Protein AF-E5L9X1-F1 (afdb_monomer)

pLDDT: mean 87.9, std 11.77, range [37.59, 98.56]

InterPro domains:
  IPR011011 Zinc finger, FYVE/PHD-type [SSF57903] (72-131)
  IPR013083 Zinc finger, RING/FYVE/PHD-type [G3DSA:3.30.40.10] (4-123)
  IPR034732 Extended PHD (ePHD) domain [PS51805] (7-123)
  IPR051188 PHD-type Zinc Finger Domain-Containing Protein [PTHR12420] (28-171)

Nearest PDB structures (foldseek):
  8jwj-assembly1_A  TM=8.113E-01  e=1.248E-15  Mus musculus
  8jws-assembly3_C  TM=9.114E-01  e=6.111E-13  Mus musculus
  8jwj-assembly2_C  TM=7.727E-01  e=1.305E-14  Mus musculus
  8jwu-assembly3_C  TM=8.031E-01  e=5.845E-14  Mus musculus
  8jwu-assembly1_A  TM=8.105E-01  e=3.398E-13  Mus musculus

Mean predicted aligned error: 6.4 Å

Solvent-accessible surface area (backbone atoms only — not comp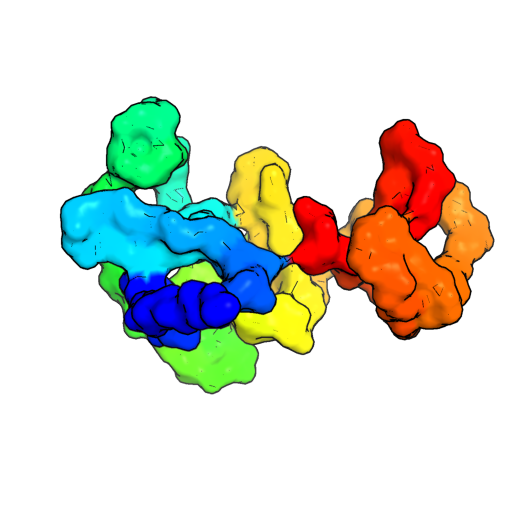arable to full-atom values): 10054 Å² total; per-residue (Å²): 131,84,82,78,50,76,73,44,58,23,61,48,62,61,54,73,46,52,51,76,70,44,36,67,74,30,38,58,81,42,73,56,99,93,46,38,32,35,41,45,59,54,67,43,21,69,84,43,73,72,79,42,53,67,89,30,66,57,77,5,30,39,62,74,51,53,54,50,39,30,62,51,1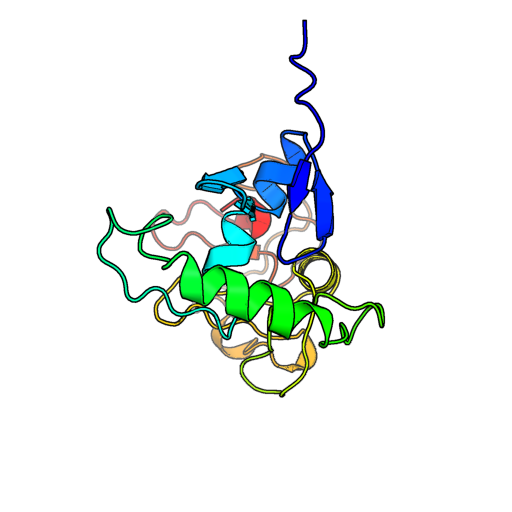4,56,75,27,48,12,78,83,78,68,42,61,17,13,43,28,42,24,74,83,47,94,51,25,27,37,73,67,58,30,66,75,49,64,32,43,77,40,96,56,96,87,29,55,28,23,45,54,90,61,46,64,62,81,75,53,50,68,86,87,66,93,65,83,75,57,45,80,39,48,17,66,72,83,59,49,67,60,37,78,81,45,70,74,54,47,39,72,44,78,92,72,69,65,55,42,28,44,48,77,70,109

Foldseek 3Di:
DPPQAPWDAALQQRDTDGDPVVCLQQNDWDDDDPGIHGPNCQQQQLQFDQCADCPADPRSGHPVSVVVNSVVQQVAAAPQPRHGRFRHAAPVDRHTHDSVSQVVQLKAFDNDDSGHIHHPVGDPLVVLPPPPPPDFDDQQDAAPQPRHGPHDDDSRQWDQDPVVRRGIHGPSRD

Secondary structure (DSSP, 8-state):
----PPPEE-TTT--EE-SHHHHHHH-SEEEETTEEEEHHHHHH-TT----S-TTSTBTTB-HHHHHHHHHHHTTPPPTTT--S---EEPSSS--EE-HHHHHHTT-EE--STT--EE-TTT--HHHHS-TT--SPPPTTPBPTTT-SB--S--TTTEEE-TTTT--EEEGGG-

Radius of gyration: 17.35 Å; Cα contacts (8 Å, |Δi|>4): 309; chains: 1; bounding box: 47×33×41 Å

Sequence (174 aa):
IRHEGKYKICDICKDKTNCTFDLLMFGDWQHTRDINVHYFCLLLSTNLPQRGKDCSGINGFLVRDIRKEIIAASKRLCCYCGRQNASIQCFKCNEYFHLLCGRQNRCLYTFVDDFHSYCDECVPRKELQPMGLQKRPSSFERCSICRDQMGLYNEITFIFGKCCNRGYAHYICV

Structure (mmCIF, N/CA/C/O backbone):
data_AF-E5L9X1-F1
#
_entry.id   AF-E5L9X1-F1
#
loop_
_atom_site.group_PDB
_atom_site.id
_atom_site.type_symbol
_atom_site.label_atom_id
_atom_site.label_alt_id
_atom_site.label_comp_id
_atom_site.label_asym_id
_atom_site.label_entity_id
_atom_site.label_seq_id
_atom_site.pdbx_PDB_ins_code
_atom_site.Cartn_x
_atom_site.Cartn_y
_atom_site.Cartn_z
_atom_site.occupancy
_atom_site.B_iso_or_equiv
_atom_site.auth_seq_id
_atom_site.auth_comp_id
_atom_site.auth_asym_id
_atom_site.auth_atom_id
_atom_site.pdbx_PDB_model_num
ATOM 1 N N . ILE A 1 1 ? -23.786 7.812 -19.713 1.00 37.59 1 ILE A N 1
ATOM 2 C CA . ILE A 1 1 ? -24.041 8.229 -18.313 1.00 37.59 1 ILE A CA 1
ATOM 3 C C . ILE A 1 1 ? -23.007 7.505 -17.464 1.00 37.59 1 ILE A C 1
ATOM 5 O O . ILE A 1 1 ? -23.061 6.286 -17.386 1.00 37.59 1 ILE A O 1
ATOM 9 N N . ARG A 1 2 ? -21.971 8.206 -16.986 1.00 44.44 2 ARG A N 1
ATOM 10 C CA . ARG A 1 2 ? -20.953 7.592 -16.121 1.00 44.44 2 ARG A CA 1
ATOM 11 C C . ARG A 1 2 ? -21.658 7.223 -14.818 1.00 44.44 2 ARG A C 1
ATOM 13 O O . ARG A 1 2 ? -22.257 8.098 -14.202 1.00 44.44 2 ARG A O 1
ATOM 20 N N . HIS A 1 3 ? -21.648 5.950 -14.435 1.00 43.75 3 HIS A N 1
ATOM 21 C CA . HIS A 1 3 ? -22.044 5.563 -13.086 1.00 43.75 3 HIS A CA 1
ATOM 22 C C . HIS A 1 3 ? -21.018 6.173 -12.126 1.00 43.75 3 HIS A C 1
ATOM 24 O O . HIS A 1 3 ? -19.966 5.588 -11.886 1.00 43.75 3 HIS A O 1
ATOM 30 N N . GLU A 1 4 ? -21.281 7.382 -11.629 1.00 54.16 4 GLU A N 1
ATOM 31 C CA . GLU A 1 4 ? -20.557 7.934 -10.489 1.00 54.16 4 GLU A CA 1
ATOM 32 C C . GLU A 1 4 ? -20.875 7.046 -9.286 1.00 54.16 4 GLU A C 1
ATOM 34 O O . GLU A 1 4 ? -21.926 7.151 -8.650 1.00 54.16 4 GLU A O 1
ATOM 39 N N . GLY A 1 5 ? -19.991 6.080 -9.032 1.00 62.56 5 GLY A N 1
ATOM 40 C CA . GLY A 1 5 ? -20.078 5.223 -7.864 1.00 62.56 5 GLY A CA 1
ATOM 41 C C . GLY A 1 5 ? -20.107 6.083 -6.604 1.00 62.56 5 GLY A C 1
ATOM 42 O O . GLY A 1 5 ? -19.348 7.046 -6.470 1.00 62.56 5 GLY A O 1
ATOM 43 N N . LYS A 1 6 ? -20.993 5.753 -5.661 1.00 76.88 6 LYS A N 1
ATOM 44 C CA . LYS A 1 6 ? -20.992 6.393 -4.341 1.00 76.88 6 LYS A CA 1
ATOM 45 C C . LYS A 1 6 ? -19.610 6.230 -3.706 1.00 76.88 6 LYS A C 1
ATOM 47 O O . LYS A 1 6 ? -19.103 5.112 -3.630 1.00 76.88 6 LYS A O 1
ATOM 52 N N . TYR A 1 7 ? -19.034 7.333 -3.231 1.00 84.94 7 TYR A N 1
ATOM 53 C CA . TYR A 1 7 ? -17.798 7.298 -2.455 1.00 84.94 7 TYR A CA 1
ATOM 54 C C . TYR A 1 7 ? -17.941 6.430 -1.211 1.00 84.94 7 TYR A C 1
ATOM 56 O O . TYR A 1 7 ? -18.923 6.544 -0.476 1.00 84.94 7 TYR A O 1
ATOM 64 N N . LYS A 1 8 ? -16.924 5.602 -0.973 1.00 90.12 8 LYS A N 1
ATOM 65 C CA . LYS A 1 8 ? -16.790 4.747 0.207 1.00 90.12 8 LYS A CA 1
ATOM 66 C C . LYS A 1 8 ? -15.506 5.103 0.945 1.00 90.12 8 LYS A C 1
ATOM 68 O O . LYS A 1 8 ? -14.571 5.627 0.342 1.00 90.12 8 LYS A O 1
ATOM 73 N N . ILE A 1 9 ? -15.483 4.835 2.245 1.00 94.50 9 ILE A N 1
ATOM 74 C CA . ILE A 1 9 ? -14.312 5.023 3.104 1.00 94.50 9 ILE A CA 1
ATOM 75 C C . ILE A 1 9 ? -13.789 3.639 3.467 1.00 94.50 9 ILE A C 1
ATOM 77 O O . ILE A 1 9 ? -14.570 2.782 3.871 1.00 94.50 9 ILE A O 1
ATOM 81 N N . CYS A 1 10 ? -12.487 3.418 3.295 1.00 96.62 10 CYS A N 1
ATOM 82 C CA . CYS A 1 10 ? -11.865 2.149 3.648 1.00 96.62 10 CYS A CA 1
ATOM 83 C C . CYS A 1 10 ? -11.665 2.078 5.155 1.00 96.62 10 CYS A C 1
ATOM 85 O O . CYS A 1 10 ? -11.099 2.988 5.757 1.00 96.62 10 CYS A O 1
ATOM 87 N N . ASP A 1 11 ? -12.085 0.986 5.781 1.00 97.69 11 ASP A N 1
ATOM 88 C CA . ASP A 1 11 ? -12.025 0.876 7.230 1.00 97.69 11 ASP A CA 1
ATOM 89 C C . ASP A 1 11 ? -10.599 0.766 7.777 1.00 97.69 11 ASP A C 1
ATOM 91 O O . ASP A 1 11 ? -10.379 1.157 8.922 1.00 97.69 11 ASP A O 1
ATOM 95 N N . ILE A 1 12 ? -9.637 0.311 6.966 1.00 97.88 12 ILE A N 1
ATOM 96 C CA . ILE A 1 12 ? -8.222 0.198 7.347 1.00 97.88 12 ILE A CA 1
ATOM 97 C C . ILE A 1 12 ? -7.506 1.544 7.168 1.00 97.88 12 ILE A C 1
ATOM 99 O O . ILE A 1 12 ? -7.079 2.135 8.161 1.00 97.88 12 ILE A O 1
ATOM 103 N N . CYS A 1 13 ? -7.400 2.048 5.930 1.00 96.50 13 CYS A N 1
ATOM 104 C CA . CYS A 1 13 ? -6.598 3.243 5.626 1.00 96.50 13 CYS A CA 1
ATOM 105 C C . CYS A 1 13 ? -7.347 4.574 5.787 1.00 96.50 13 CYS A C 1
ATOM 107 O O . CYS A 1 13 ? -6.709 5.619 5.831 1.00 96.50 13 CYS A O 1
ATOM 109 N N . LYS A 1 14 ? -8.684 4.548 5.886 1.00 96.38 14 LYS A N 1
ATOM 110 C CA . LYS A 1 14 ? -9.574 5.723 5.993 1.00 96.38 14 LYS A CA 1
ATOM 111 C C . LYS A 1 14 ? -9.607 6.651 4.775 1.00 96.38 14 LYS A C 1
ATOM 113 O O . LYS A 1 14 ? -10.281 7.679 4.823 1.00 96.38 14 LYS A O 1
ATOM 118 N N . ASP A 1 15 ? -9.003 6.254 3.658 1.00 92.88 15 ASP A N 1
ATOM 119 C CA . ASP A 1 15 ? -9.135 6.985 2.398 1.00 92.88 15 ASP A CA 1
ATOM 120 C C . ASP A 1 15 ? -10.547 6.848 1.812 1.00 92.88 15 ASP A C 1
ATOM 122 O O . ASP A 1 15 ? -11.168 5.777 1.842 1.00 92.88 15 ASP A O 1
ATOM 126 N N . LYS A 1 16 ? -11.043 7.955 1.248 1.00 92.19 16 LYS A N 1
ATOM 127 C CA . LYS A 1 16 ? -12.341 8.052 0.573 1.00 92.19 16 LYS A CA 1
ATOM 128 C C . LYS A 1 16 ? -12.147 7.971 -0.941 1.00 92.19 16 LYS A C 1
ATOM 130 O O . LYS A 1 16 ? -11.561 8.876 -1.522 1.00 92.19 16 LYS A O 1
ATOM 135 N N . THR A 1 17 ? -12.664 6.923 -1.579 1.00 90.38 17 THR A N 1
ATOM 136 C CA . THR A 1 17 ? -12.428 6.632 -3.012 1.00 90.38 17 THR A CA 1
ATOM 137 C C . THR A 1 17 ? -13.687 6.107 -3.709 1.00 90.38 17 THR A C 1
ATOM 139 O O . THR A 1 17 ? -14.623 5.649 -3.040 1.00 90.38 17 THR A O 1
ATOM 142 N N . ASN A 1 18 ? -13.760 6.225 -5.041 1.00 80.12 18 ASN A N 1
ATOM 143 C CA . ASN A 1 18 ? -14.927 5.795 -5.829 1.00 80.12 18 ASN A CA 1
ATOM 144 C C . ASN A 1 18 ? -14.708 5.560 -7.333 1.00 80.12 18 ASN A C 1
ATOM 146 O O . ASN A 1 18 ? -15.626 5.054 -7.981 1.00 80.12 18 ASN A O 1
ATOM 150 N N . CYS A 1 19 ? -13.577 5.972 -7.906 1.00 73.38 19 CYS A N 1
ATOM 151 C CA . CYS A 1 19 ? -13.404 6.029 -9.356 1.00 73.38 19 CYS A CA 1
ATOM 152 C C . CYS A 1 19 ? -12.482 4.919 -9.873 1.00 73.38 19 CYS A C 1
ATOM 154 O O . CYS A 1 19 ? -11.770 4.271 -9.112 1.00 73.38 19 CYS A O 1
ATOM 156 N N . THR A 1 20 ? -12.466 4.703 -11.191 1.00 71.81 20 THR A N 1
ATOM 157 C CA . THR A 1 20 ? -11.639 3.663 -11.823 1.00 71.81 20 THR A CA 1
ATOM 158 C C . THR A 1 20 ? -10.155 3.812 -11.496 1.00 71.81 20 THR A C 1
ATOM 160 O O . THR A 1 20 ? -9.482 2.812 -11.283 1.00 71.81 20 THR A O 1
ATOM 163 N N . PHE A 1 21 ? -9.645 5.046 -11.416 1.00 70.19 21 PHE A N 1
ATOM 164 C CA . PHE A 1 21 ? -8.250 5.289 -11.043 1.00 70.19 21 PHE A CA 1
ATOM 165 C C . PHE A 1 21 ? -7.947 4.770 -9.632 1.00 70.19 21 PHE A C 1
ATOM 167 O O . PHE A 1 21 ? -6.900 4.168 -9.412 1.00 70.19 21 PHE A O 1
ATOM 174 N N . ASP A 1 22 ? -8.897 4.893 -8.704 1.00 82.19 22 ASP A N 1
ATOM 175 C CA . ASP A 1 22 ? -8.745 4.356 -7.354 1.00 82.19 22 ASP A CA 1
ATOM 176 C C . ASP A 1 22 ? -8.645 2.822 -7.357 1.00 82.19 22 ASP A C 1
ATOM 178 O O . ASP A 1 22 ? -7.926 2.268 -6.534 1.00 82.19 22 ASP A O 1
ATOM 182 N N . LEU A 1 23 ? -9.283 2.125 -8.307 1.00 82.19 23 LEU A N 1
ATOM 183 C CA . LEU A 1 23 ? -9.164 0.664 -8.432 1.00 82.19 23 LEU A CA 1
ATOM 184 C C . LEU A 1 23 ? -7.739 0.237 -8.810 1.00 82.19 23 LEU A C 1
ATOM 186 O O . LEU A 1 23 ? -7.221 -0.713 -8.232 1.00 82.19 23 LEU A O 1
ATOM 190 N N . LEU A 1 24 ? -7.057 0.965 -9.704 1.00 82.38 24 LEU A N 1
ATOM 191 C CA . LEU A 1 24 ? -5.628 0.722 -9.978 1.00 82.38 24 LEU A CA 1
ATOM 192 C C . LEU A 1 24 ? -4.753 1.004 -8.742 1.00 82.38 24 LEU A C 1
ATOM 194 O O . LEU A 1 24 ? -3.689 0.404 -8.545 1.00 82.38 24 LEU A O 1
ATOM 198 N N . MET A 1 25 ? -5.190 1.936 -7.893 1.00 85.88 25 MET A N 1
ATOM 199 C CA . MET A 1 25 ? -4.438 2.352 -6.712 1.00 85.88 25 MET A CA 1
ATOM 200 C C . MET A 1 25 ? -4.600 1.428 -5.511 1.00 85.88 25 MET A C 1
ATOM 202 O O . MET A 1 25 ? -3.639 1.179 -4.784 1.00 85.88 25 MET A O 1
ATOM 206 N N . PHE A 1 26 ? -5.801 0.908 -5.318 1.00 90.56 26 PHE A N 1
ATOM 207 C CA . PHE A 1 26 ? -6.214 0.240 -4.093 1.00 90.56 26 PHE A CA 1
ATOM 208 C C . PHE A 1 26 ? -6.729 -1.188 -4.323 1.00 90.56 26 PHE A C 1
ATOM 210 O O . PHE A 1 26 ? -6.972 -1.923 -3.363 1.00 90.56 26 PHE A O 1
ATOM 217 N N . GLY A 1 27 ? -6.866 -1.606 -5.579 1.00 90.62 27 GLY A N 1
ATOM 218 C CA . GLY A 1 27 ? -7.557 -2.831 -5.948 1.00 90.62 27 GLY A CA 1
ATOM 219 C C . GLY A 1 27 ? -9.070 -2.696 -5.776 1.00 90.62 27 GLY A C 1
ATOM 220 O O . GLY A 1 27 ? -9.593 -1.654 -5.365 1.00 90.62 27 GLY A O 1
ATOM 221 N N . ASP A 1 28 ? -9.785 -3.776 -6.080 1.00 91.00 28 ASP A N 1
ATOM 222 C CA . ASP A 1 28 ? -11.239 -3.795 -5.969 1.00 91.00 28 ASP A CA 1
ATOM 223 C C . ASP A 1 28 ? -11.718 -3.580 -4.534 1.00 91.00 28 ASP A C 1
ATOM 225 O O . ASP A 1 28 ? -11.110 -4.022 -3.556 1.00 91.00 28 ASP A O 1
ATOM 229 N N . TRP A 1 29 ? -12.873 -2.941 -4.401 1.00 92.69 29 TRP A N 1
ATOM 230 C CA . TRP A 1 29 ? -13.534 -2.830 -3.113 1.00 92.69 29 TRP A CA 1
ATOM 231 C C . TRP A 1 29 ? -14.064 -4.184 -2.642 1.00 92.69 29 TRP A C 1
ATOM 233 O O . TRP A 1 29 ? -14.881 -4.814 -3.314 1.00 92.69 29 TRP A O 1
ATOM 243 N N . GLN A 1 30 ? -13.664 -4.578 -1.438 1.00 93.94 30 GLN A N 1
ATOM 244 C CA . GLN A 1 30 ? -14.133 -5.775 -0.761 1.00 93.94 30 GLN A CA 1
ATOM 245 C C . GLN A 1 30 ? -15.084 -5.415 0.378 1.00 93.94 30 GLN A C 1
ATOM 247 O O . GLN A 1 30 ? -14.912 -4.408 1.072 1.00 93.94 30 GLN A O 1
ATOM 252 N N . HIS A 1 31 ? -16.095 -6.259 0.578 1.00 91.19 31 HIS A N 1
ATOM 253 C CA . HIS A 1 31 ? -17.163 -5.986 1.529 1.00 91.19 31 HIS A CA 1
ATOM 254 C C . HIS A 1 31 ? -17.585 -7.260 2.246 1.00 91.19 31 HIS A C 1
ATOM 256 O O . HIS A 1 31 ? -17.767 -8.305 1.623 1.00 91.19 31 HIS A O 1
ATOM 262 N N . THR A 1 32 ? -17.806 -7.164 3.552 1.00 90.44 32 THR A N 1
ATOM 263 C CA . THR A 1 32 ? -18.501 -8.207 4.306 1.00 90.44 32 THR A CA 1
ATOM 264 C C . THR A 1 32 ? -19.172 -7.593 5.521 1.00 90.44 32 THR A C 1
ATOM 266 O O . THR A 1 32 ? -18.531 -6.870 6.283 1.00 90.44 32 THR A O 1
ATOM 269 N N . ARG A 1 33 ? -20.459 -7.892 5.722 1.00 84.88 33 ARG A N 1
ATOM 270 C CA . ARG A 1 33 ? -21.256 -7.344 6.831 1.00 84.88 33 ARG A CA 1
ATOM 271 C C . ARG A 1 33 ? -21.170 -5.807 6.877 1.00 84.88 33 ARG A C 1
ATOM 273 O O . ARG A 1 33 ? -21.737 -5.144 6.020 1.00 84.88 33 ARG A O 1
ATOM 280 N N . ASP A 1 34 ? -20.468 -5.276 7.872 1.00 88.88 34 ASP A N 1
ATOM 281 C CA . ASP A 1 34 ? -20.259 -3.869 8.205 1.00 88.88 34 ASP A CA 1
ATOM 282 C C . ASP A 1 34 ? -18.874 -3.332 7.797 1.00 88.88 34 ASP A C 1
ATOM 284 O O . ASP A 1 34 ? -18.574 -2.176 8.071 1.00 88.88 34 ASP A O 1
ATOM 288 N N . ILE A 1 35 ? -18.033 -4.148 7.152 1.00 95.00 35 ILE A N 1
ATOM 289 C CA . ILE A 1 35 ? -16.661 -3.787 6.777 1.00 95.00 35 ILE A CA 1
ATOM 290 C C . ILE A 1 35 ? -16.580 -3.475 5.283 1.00 95.00 35 ILE A C 1
ATOM 292 O O . ILE A 1 35 ? -16.972 -4.296 4.448 1.00 95.00 35 ILE A O 1
ATOM 296 N N . ASN A 1 36 ? -16.003 -2.318 4.958 1.00 94.88 36 ASN A N 1
ATOM 297 C CA . ASN A 1 36 ? -15.685 -1.866 3.608 1.00 94.88 36 ASN A CA 1
ATOM 298 C C . ASN A 1 36 ? -14.179 -1.604 3.531 1.00 94.88 36 ASN A C 1
ATOM 300 O O . ASN A 1 36 ? -13.665 -0.697 4.181 1.00 94.88 36 ASN A O 1
ATOM 304 N N . VAL A 1 37 ? -13.447 -2.377 2.736 1.00 96.19 37 VAL A N 1
ATOM 305 C CA . VAL A 1 37 ? -11.988 -2.239 2.633 1.00 96.19 37 VAL A CA 1
ATOM 306 C C . VAL A 1 37 ? -11.524 -2.390 1.197 1.00 96.19 37 VAL A C 1
ATOM 308 O O . VAL A 1 37 ? -12.143 -3.075 0.387 1.00 96.19 37 VAL A O 1
ATOM 311 N N . HIS A 1 38 ? -10.408 -1.756 0.881 1.00 96.00 38 HIS A N 1
ATOM 312 C CA . HIS A 1 38 ? -9.703 -1.988 -0.371 1.00 96.00 38 HIS A CA 1
ATOM 313 C C . HIS A 1 38 ? -9.047 -3.366 -0.388 1.00 96.00 38 HIS A C 1
ATOM 315 O O . HIS A 1 38 ? -8.501 -3.798 0.631 1.00 96.00 38 HIS A O 1
ATOM 321 N N . TYR A 1 39 ? -9.028 -4.032 -1.543 1.00 94.50 39 TYR A N 1
ATOM 322 C CA . TYR A 1 39 ? -8.376 -5.333 -1.670 1.00 94.50 39 TYR A CA 1
ATOM 323 C C . TYR A 1 39 ? -6.878 -5.268 -1.349 1.00 94.50 39 TYR A C 1
ATOM 325 O O . TYR A 1 39 ? -6.382 -6.087 -0.579 1.00 94.50 39 TYR A O 1
ATOM 333 N N . PHE A 1 40 ? -6.158 -4.249 -1.829 1.00 95.12 40 PHE A N 1
ATOM 334 C CA . PHE A 1 40 ? -4.734 -4.101 -1.509 1.00 95.12 40 PHE A CA 1
ATOM 335 C C . PHE A 1 40 ? -4.482 -3.727 -0.046 1.00 95.12 40 PHE A C 1
ATOM 337 O O . PHE A 1 40 ? -3.426 -4.063 0.479 1.00 95.12 40 PHE A O 1
ATOM 344 N N . CYS A 1 41 ? -5.445 -3.117 0.656 1.00 96.12 41 CYS A N 1
ATOM 345 C CA . CYS A 1 41 ? -5.335 -2.964 2.109 1.00 96.12 41 CYS A CA 1
ATOM 346 C C . CYS A 1 41 ? -5.448 -4.307 2.839 1.00 96.12 41 CYS A C 1
ATOM 348 O O . CYS A 1 41 ? -4.857 -4.441 3.903 1.00 96.12 41 CYS A O 1
ATOM 350 N N . LEU A 1 42 ? -6.165 -5.299 2.304 1.00 95.69 42 LEU A N 1
ATOM 351 C CA . LEU A 1 42 ? -6.169 -6.645 2.885 1.00 95.69 42 LEU A CA 1
ATOM 352 C C . LEU A 1 42 ? -4.833 -7.350 2.648 1.00 95.69 42 LEU A C 1
ATOM 354 O O . LEU A 1 42 ? -4.235 -7.834 3.601 1.00 95.69 42 LEU A O 1
ATOM 358 N N . LEU A 1 43 ? -4.357 -7.353 1.400 1.00 94.75 43 LEU A N 1
ATOM 359 C CA . LEU A 1 43 ? -3.134 -8.064 1.019 1.00 94.75 43 LEU A CA 1
ATOM 360 C C . LEU A 1 43 ? -1.866 -7.486 1.660 1.00 94.75 43 LEU A C 1
ATOM 362 O O . LEU A 1 43 ? -0.993 -8.241 2.064 1.00 94.75 43 LEU A O 1
ATOM 366 N N . LEU A 1 44 ? -1.746 -6.157 1.735 1.00 95.94 44 LEU A N 1
ATOM 367 C CA . LEU A 1 44 ? -0.487 -5.497 2.106 1.00 95.94 44 LEU A CA 1
ATOM 368 C C . LEU A 1 44 ? -0.420 -5.069 3.577 1.00 95.94 44 LEU A C 1
ATOM 370 O O . LEU A 1 44 ? 0.614 -4.566 4.016 1.00 95.94 44 LEU A O 1
ATOM 374 N N . SER A 1 45 ? -1.500 -5.226 4.351 1.00 96.75 45 SER A N 1
ATOM 375 C CA . SER A 1 45 ? -1.441 -4.928 5.786 1.00 96.75 45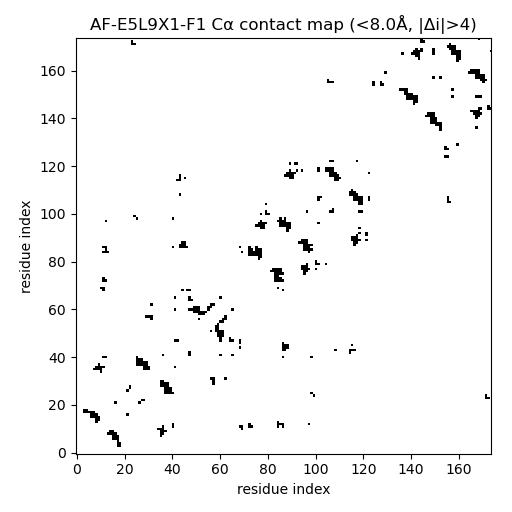 SER A CA 1
ATOM 376 C C . SER A 1 45 ? -0.597 -5.984 6.491 1.00 96.75 45 SER A C 1
ATOM 378 O O . SER A 1 45 ? -1.034 -7.117 6.669 1.00 96.75 45 SER A O 1
ATOM 380 N N . THR A 1 46 ? 0.602 -5.604 6.935 1.00 95.75 46 THR A N 1
ATOM 381 C CA . THR A 1 46 ? 1.640 -6.546 7.393 1.00 95.75 46 THR A CA 1
ATOM 382 C C . THR A 1 46 ? 1.192 -7.444 8.543 1.00 95.75 46 THR A C 1
ATOM 384 O O . THR A 1 46 ? 1.636 -8.580 8.660 1.00 95.75 46 THR A O 1
ATOM 387 N N . ASN A 1 47 ? 0.297 -6.953 9.399 1.00 95.19 47 ASN A N 1
ATOM 388 C CA . ASN A 1 47 ? -0.161 -7.679 10.584 1.00 95.19 47 ASN A CA 1
ATOM 389 C C . ASN A 1 47 ? -1.542 -8.334 10.401 1.00 95.19 47 ASN A C 1
ATOM 391 O O . ASN A 1 47 ? -2.190 -8.695 11.388 1.00 95.19 47 ASN A O 1
ATOM 395 N N . LEU A 1 48 ? -2.002 -8.493 9.155 1.00 96.38 48 LEU A N 1
ATOM 396 C CA . LEU A 1 48 ? -3.284 -9.107 8.825 1.00 96.38 48 LEU A CA 1
ATOM 397 C C . LEU A 1 48 ? -3.089 -10.481 8.153 1.00 96.38 48 LEU A C 1
ATOM 399 O O . LEU A 1 48 ? -2.891 -10.555 6.945 1.00 96.38 48 LEU A O 1
ATOM 403 N N . PRO A 1 49 ? -3.192 -11.595 8.900 1.00 93.81 49 PRO A N 1
ATOM 404 C CA . PRO A 1 49 ? -2.967 -12.922 8.334 1.00 93.81 49 PRO A CA 1
ATOM 405 C C . PRO A 1 49 ? -4.155 -13.426 7.495 1.00 93.81 49 PRO A C 1
ATOM 407 O O . PRO A 1 49 ? -5.301 -13.449 7.960 1.00 93.81 49 PRO A O 1
ATOM 410 N N . GLN A 1 50 ? -3.866 -13.957 6.305 1.00 93.25 50 GLN A N 1
ATOM 411 C CA . GLN A 1 50 ? -4.821 -14.670 5.446 1.00 93.25 50 GLN A CA 1
ATOM 412 C C . GLN A 1 50 ? -4.867 -16.169 5.797 1.00 93.25 50 GLN A C 1
ATOM 414 O O . GLN A 1 50 ? -4.331 -17.020 5.101 1.00 93.25 50 GLN A O 1
ATOM 419 N N . ARG A 1 51 ? -5.477 -16.504 6.937 1.00 93.56 51 ARG A N 1
ATOM 420 C CA . ARG A 1 51 ? -5.462 -17.875 7.502 1.00 93.56 51 ARG A CA 1
ATOM 421 C C . ARG A 1 51 ? -6.800 -18.621 7.445 1.00 93.56 51 ARG A C 1
ATOM 423 O O . ARG A 1 51 ? -6.975 -19.646 8.103 1.00 93.56 51 ARG A O 1
ATOM 430 N N . GLY A 1 52 ? -7.796 -18.053 6.775 1.00 92.81 52 GLY A N 1
ATOM 431 C CA . GLY A 1 52 ? -9.066 -18.711 6.488 1.00 92.81 52 GLY A CA 1
ATOM 432 C C . GLY A 1 52 ? -8.982 -19.588 5.239 1.00 92.81 52 GLY A C 1
ATOM 433 O O . GLY A 1 52 ? -7.999 -19.556 4.511 1.00 92.81 52 GLY A O 1
ATOM 434 N N . LYS A 1 53 ? -10.044 -20.355 4.979 1.00 90.25 53 LYS A N 1
ATOM 435 C CA . LYS A 1 53 ? -10.264 -20.975 3.663 1.00 90.25 53 LYS A CA 1
ATOM 436 C C . LYS A 1 53 ? -10.694 -19.897 2.669 1.00 90.25 53 LYS A C 1
ATOM 438 O O . LYS A 1 53 ? -11.233 -18.885 3.104 1.00 90.25 53 LYS A O 1
ATOM 443 N N . ASP A 1 54 ? -10.585 -20.145 1.371 1.00 83.81 54 ASP A N 1
ATOM 444 C CA . ASP A 1 54 ? -10.945 -19.162 0.333 1.00 83.81 54 ASP A CA 1
ATOM 445 C C . ASP A 1 54 ? -12.364 -18.588 0.497 1.00 83.81 54 ASP A C 1
ATOM 447 O O . ASP A 1 54 ? -12.589 -17.394 0.310 1.00 83.81 54 ASP A O 1
ATOM 451 N N . CYS A 1 55 ? -13.320 -19.412 0.942 1.00 84.81 55 CYS A N 1
ATOM 452 C CA . CYS A 1 55 ? -14.706 -19.011 1.204 1.00 84.81 55 CYS A CA 1
ATOM 453 C C . CYS A 1 55 ? -14.947 -18.358 2.582 1.00 84.81 55 CYS A C 1
ATOM 455 O O . CYS A 1 55 ? -16.073 -17.967 2.896 1.00 84.81 55 CYS A O 1
ATOM 457 N N . SER A 1 56 ? -13.925 -18.255 3.431 1.00 87.62 56 SER A N 1
ATOM 458 C CA . SER A 1 56 ? -14.029 -17.686 4.775 1.00 87.62 56 SER A CA 1
ATOM 459 C C . SER A 1 56 ? -13.794 -16.177 4.764 1.00 87.62 56 SER A C 1
ATOM 461 O O . SER A 1 56 ? -12.736 -15.706 4.357 1.00 87.62 56 SER A O 1
ATOM 463 N N . GLY A 1 57 ? -14.730 -15.415 5.337 1.00 89.62 57 GLY A N 1
ATOM 464 C CA . GLY A 1 57 ? -14.574 -13.970 5.523 1.00 89.62 57 GLY A CA 1
ATOM 465 C C . GLY A 1 57 ? -14.527 -13.217 4.194 1.00 89.62 57 GLY A C 1
ATOM 466 O O . GLY A 1 57 ? -15.513 -13.236 3.464 1.00 89.62 57 GLY A O 1
ATOM 467 N N . ILE A 1 58 ? -13.414 -12.539 3.910 1.00 92.75 58 ILE A N 1
ATOM 468 C CA . ILE A 1 58 ? -13.137 -11.933 2.601 1.00 92.75 58 ILE A CA 1
ATOM 469 C C . ILE A 1 58 ? -11.926 -12.652 2.016 1.00 92.75 58 ILE A C 1
ATOM 471 O O . ILE A 1 58 ? -10.827 -12.424 2.501 1.00 92.75 58 ILE A O 1
ATOM 475 N N . ASN A 1 59 ? -12.099 -13.509 1.008 1.00 90.50 59 ASN A N 1
ATOM 476 C CA . ASN A 1 59 ? -10.998 -14.218 0.335 1.00 90.50 59 ASN A CA 1
ATOM 477 C C . ASN A 1 59 ? -10.006 -14.881 1.320 1.00 90.50 59 ASN A C 1
ATOM 479 O O . ASN A 1 59 ? -8.800 -14.713 1.191 1.00 90.50 59 ASN A O 1
ATOM 483 N N . GLY A 1 60 ? -10.483 -15.544 2.378 1.00 93.62 60 GLY A N 1
ATOM 484 C CA . GLY A 1 60 ? -9.623 -16.148 3.408 1.00 93.62 60 GLY A CA 1
ATOM 485 C C . GLY A 1 60 ? -9.159 -15.212 4.531 1.00 93.62 60 GLY A C 1
ATOM 486 O O . GLY A 1 60 ? -8.649 -15.687 5.549 1.00 93.62 60 GLY A O 1
ATOM 487 N N . PHE A 1 61 ? -9.400 -13.903 4.445 1.00 95.44 61 PHE A N 1
ATOM 488 C CA . PHE A 1 61 ? -9.204 -12.981 5.564 1.00 95.44 61 PHE A CA 1
ATOM 489 C C . PHE A 1 61 ? -10.372 -13.072 6.546 1.00 95.44 61 PHE A C 1
ATOM 491 O O . PHE A 1 61 ? -11.518 -12.727 6.241 1.00 95.44 61 PHE A O 1
ATOM 498 N N . LEU A 1 62 ? -10.092 -13.525 7.770 1.00 96.12 62 LEU A N 1
ATOM 499 C CA . LEU A 1 62 ? -11.117 -13.667 8.799 1.00 96.12 62 LEU A CA 1
ATOM 500 C C . LEU A 1 62 ? -11.586 -12.289 9.288 1.00 96.12 62 LEU A C 1
ATOM 502 O O . LEU A 1 62 ? -10.782 -11.482 9.747 1.00 96.12 62 LEU A O 1
ATOM 506 N N . VAL A 1 63 ? -12.904 -12.064 9.321 1.00 95.69 63 VAL A N 1
ATOM 507 C CA . VAL A 1 63 ? -13.535 -10.803 9.783 1.00 95.69 63 VAL A CA 1
ATOM 508 C C . VAL A 1 63 ? -12.996 -10.333 11.139 1.00 95.69 63 VAL A C 1
ATOM 510 O O . VAL A 1 63 ? -12.771 -9.143 11.350 1.00 95.69 63 VAL A O 1
ATOM 513 N N . ARG A 1 64 ? -12.750 -11.270 12.065 1.00 96.06 64 ARG A N 1
ATOM 514 C CA . ARG A 1 64 ? -12.188 -10.964 13.391 1.00 96.06 64 ARG A CA 1
ATOM 515 C C . ARG A 1 64 ? -10.782 -10.360 13.321 1.00 96.06 64 ARG A C 1
ATOM 517 O O . ARG A 1 64 ? -10.463 -9.504 14.136 1.00 96.06 64 ARG A O 1
ATOM 524 N N . ASP A 1 65 ? -9.958 -10.817 12.382 1.00 97.31 65 ASP A N 1
ATOM 525 C CA . ASP A 1 65 ? -8.572 -10.378 12.238 1.00 97.31 65 ASP A CA 1
ATOM 526 C C . ASP A 1 65 ? -8.534 -9.035 11.493 1.00 97.31 65 ASP A C 1
ATOM 528 O O . ASP A 1 65 ? -7.817 -8.135 11.918 1.00 97.31 65 ASP A O 1
ATOM 532 N N . ILE A 1 66 ? -9.423 -8.830 10.510 1.00 97.69 66 ILE A N 1
ATOM 533 C CA . ILE A 1 66 ? -9.612 -7.525 9.850 1.00 97.69 66 ILE A CA 1
ATOM 534 C C . ILE A 1 66 ? -9.986 -6.447 10.877 1.00 97.69 66 ILE A C 1
ATOM 536 O O . ILE A 1 66 ? -9.380 -5.381 10.909 1.00 97.69 66 ILE A O 1
ATOM 540 N N . ARG A 1 67 ? -10.941 -6.725 11.778 1.00 97.56 67 ARG A N 1
ATOM 541 C CA . ARG A 1 67 ? -11.324 -5.775 12.842 1.00 97.56 67 ARG A CA 1
ATOM 542 C C . ARG A 1 67 ? -10.175 -5.453 13.794 1.00 97.56 67 ARG A C 1
ATOM 544 O O . ARG A 1 67 ? -10.039 -4.306 14.212 1.00 97.56 67 ARG A O 1
ATOM 551 N N . LYS A 1 68 ? -9.347 -6.446 14.133 1.00 98.19 68 LYS A N 1
ATOM 552 C CA . LYS A 1 68 ? -8.145 -6.218 14.946 1.00 98.19 68 LYS A CA 1
ATOM 553 C C . LYS A 1 68 ? -7.155 -5.312 14.223 1.00 98.19 68 LYS A C 1
ATOM 555 O O . LYS A 1 68 ? -6.654 -4.381 14.847 1.00 98.19 68 LYS A O 1
ATOM 560 N N . GLU A 1 69 ? -6.924 -5.538 12.932 1.00 98.25 69 GLU A N 1
ATOM 561 C CA . GLU A 1 69 ? -6.021 -4.698 12.146 1.00 98.25 69 GLU A CA 1
ATOM 562 C C . GLU A 1 69 ? -6.560 -3.272 11.973 1.00 98.25 69 GLU A C 1
ATOM 564 O O . GLU A 1 69 ? -5.792 -2.331 12.119 1.00 98.25 69 GLU A O 1
ATOM 569 N N . ILE A 1 70 ? -7.871 -3.072 11.788 1.00 98.31 70 ILE A N 1
ATOM 570 C CA . ILE A 1 70 ? -8.488 -1.729 11.756 1.00 98.31 70 ILE A CA 1
ATOM 571 C C . ILE A 1 70 ? -8.146 -0.931 13.028 1.00 98.31 70 ILE A C 1
ATOM 573 O O . ILE A 1 70 ? -7.749 0.233 12.953 1.00 98.31 70 ILE A O 1
ATOM 577 N N . ILE A 1 71 ? -8.270 -1.561 14.202 1.00 98.44 71 ILE A N 1
ATOM 578 C CA . ILE A 1 71 ? -7.972 -0.934 15.502 1.00 98.44 71 ILE A CA 1
ATOM 579 C C . ILE A 1 71 ? -6.460 -0.741 15.701 1.00 98.44 71 ILE A C 1
ATOM 581 O O . ILE A 1 71 ? -6.033 0.229 16.325 1.00 98.44 71 ILE A O 1
ATOM 585 N N . ALA A 1 72 ? -5.635 -1.670 15.217 1.00 98.31 72 ALA A N 1
ATOM 586 C CA . ALA A 1 72 ? -4.184 -1.571 15.334 1.00 98.31 72 ALA A CA 1
ATOM 587 C C . ALA A 1 72 ? -3.621 -0.469 14.422 1.00 98.31 72 ALA A C 1
ATOM 589 O O . ALA A 1 72 ? -2.873 0.391 14.888 1.00 98.31 72 ALA A O 1
ATOM 590 N N . ALA A 1 73 ? -4.033 -0.443 13.153 1.00 98.25 73 ALA A N 1
ATOM 591 C CA . ALA A 1 73 ? -3.629 0.552 12.167 1.00 98.25 73 ALA A CA 1
ATOM 592 C C . ALA A 1 73 ? -4.003 1.976 12.599 1.00 98.25 73 ALA A C 1
ATOM 594 O O . ALA A 1 73 ? -3.212 2.896 12.400 1.00 98.25 73 ALA A O 1
ATOM 595 N N . SER A 1 74 ? -5.146 2.178 13.269 1.00 98.25 74 SER A N 1
ATOM 596 C CA . SER A 1 74 ? -5.547 3.510 13.755 1.00 98.25 74 SER A CA 1
ATOM 597 C C . SER A 1 74 ? -4.574 4.120 14.773 1.00 98.25 74 SER A C 1
ATOM 599 O O . SER A 1 74 ? -4.646 5.314 15.044 1.00 98.25 74 SER A O 1
ATOM 601 N N . LYS A 1 75 ? -3.672 3.322 15.356 1.00 98.19 75 LYS A N 1
ATOM 602 C CA . LYS A 1 75 ? -2.656 3.778 16.318 1.00 98.19 75 LYS A CA 1
ATOM 603 C C . LYS A 1 75 ? -1.281 3.997 15.683 1.00 98.19 75 LYS A C 1
ATOM 605 O O . LYS A 1 75 ? -0.407 4.562 16.331 1.00 98.19 75 LYS A O 1
ATOM 610 N N . ARG A 1 76 ? -1.073 3.539 14.446 1.00 98.38 76 ARG A N 1
ATOM 611 C CA . ARG A 1 76 ? 0.213 3.594 13.741 1.00 98.38 76 ARG A CA 1
ATOM 612 C C . ARG A 1 76 ? 0.287 4.847 12.880 1.00 98.38 76 ARG A C 1
ATOM 614 O O . ARG A 1 76 ? -0.652 5.142 12.140 1.00 98.38 76 ARG A O 1
ATOM 621 N N . LEU A 1 77 ? 1.403 5.563 12.973 1.00 98.50 77 LEU A N 1
ATOM 622 C CA . LEU A 1 77 ? 1.675 6.747 12.164 1.00 98.50 77 LEU A CA 1
ATOM 623 C C . LEU A 1 77 ? 2.424 6.361 10.890 1.00 98.50 77 LEU A C 1
ATOM 625 O O . LEU A 1 77 ? 3.278 5.480 10.903 1.00 98.50 77 LEU A O 1
ATOM 629 N N . CYS A 1 78 ? 2.102 7.043 9.799 1.00 98.56 78 CYS A N 1
ATOM 630 C CA . CYS A 1 78 ? 2.839 6.938 8.551 1.00 98.56 78 CYS A CA 1
ATOM 631 C C . CYS A 1 78 ? 4.139 7.742 8.632 1.00 98.56 78 CYS A C 1
ATOM 633 O O . CYS A 1 78 ? 4.092 8.948 8.876 1.00 98.56 78 CYS A O 1
ATOM 635 N N . CYS A 1 79 ? 5.276 7.114 8.345 1.00 98.12 79 CYS A N 1
ATOM 636 C CA . CYS A 1 79 ? 6.591 7.755 8.355 1.00 98.12 79 CYS A CA 1
ATOM 637 C C . CYS A 1 79 ? 6.737 8.871 7.303 1.00 98.12 79 CYS A C 1
ATOM 639 O O . CYS A 1 79 ? 7.598 9.733 7.442 1.00 98.12 79 CYS A O 1
ATOM 641 N N . TYR A 1 80 ? 5.885 8.895 6.270 1.00 98.12 80 TYR A N 1
ATOM 642 C CA . TYR A 1 80 ? 5.920 9.916 5.216 1.00 98.12 80 TYR A CA 1
ATOM 643 C C . TYR A 1 80 ? 5.033 11.133 5.500 1.00 98.12 80 TYR A C 1
ATOM 645 O O . TYR A 1 80 ? 5.440 12.259 5.238 1.00 98.12 80 TYR A O 1
ATOM 653 N N . CYS A 1 81 ? 3.805 10.931 5.993 1.00 97.81 81 CYS A N 1
ATOM 654 C CA . CYS A 1 81 ? 2.841 12.028 6.177 1.00 97.81 81 CYS A CA 1
ATOM 655 C C . CYS A 1 81 ? 2.513 12.345 7.643 1.00 97.81 81 CYS A C 1
ATOM 657 O O . CYS A 1 81 ? 1.789 13.304 7.907 1.00 97.81 81 CYS A O 1
ATOM 659 N N . GLY A 1 82 ? 2.983 11.527 8.590 1.00 97.94 82 GLY A N 1
ATOM 660 C CA . GLY A 1 82 ? 2.744 11.685 10.026 1.00 97.94 82 GLY A CA 1
ATOM 661 C C . GLY A 1 82 ? 1.308 11.412 10.487 1.00 97.94 82 GLY A C 1
ATOM 662 O O . GLY A 1 82 ? 1.003 11.623 11.656 1.00 97.94 82 GLY A O 1
ATOM 663 N N . ARG A 1 83 ? 0.403 10.961 9.605 1.00 98.31 83 ARG A N 1
ATOM 664 C CA . ARG A 1 83 ? -1.008 10.681 9.941 1.00 98.31 83 ARG A CA 1
ATOM 665 C C . ARG A 1 83 ? -1.216 9.221 10.356 1.00 98.31 83 ARG A C 1
ATOM 667 O O . ARG A 1 83 ? -0.442 8.351 9.961 1.00 98.31 83 ARG A O 1
ATOM 674 N N . GLN A 1 84 ? -2.274 8.968 11.129 1.00 98.50 84 GLN A N 1
ATOM 675 C CA . GLN A 1 84 ? -2.692 7.631 11.580 1.00 98.50 84 GLN A CA 1
ATOM 676 C C . GLN A 1 84 ? -3.160 6.726 10.426 1.00 98.50 84 GLN A C 1
ATOM 678 O O . GLN A 1 84 ? -3.280 7.187 9.292 1.00 98.50 84 GLN A O 1
ATOM 683 N N . ASN A 1 85 ? -3.473 5.457 10.722 1.00 98.38 85 ASN A N 1
ATOM 684 C CA . ASN A 1 85 ? -4.022 4.463 9.785 1.00 98.38 85 ASN A CA 1
ATOM 685 C C . ASN A 1 85 ? -3.006 3.875 8.795 1.00 98.38 85 ASN A C 1
ATOM 687 O O . ASN A 1 85 ? -3.381 3.365 7.739 1.00 98.38 85 ASN A O 1
ATOM 691 N N . ALA A 1 86 ? -1.720 3.902 9.149 1.00 98.25 86 ALA A N 1
ATOM 692 C CA . ALA A 1 86 ? -0.680 3.210 8.397 1.00 98.25 86 ALA A CA 1
ATOM 693 C C . ALA A 1 86 ? -0.674 1.711 8.745 1.00 98.25 86 ALA A C 1
ATOM 695 O O . ALA A 1 86 ? -0.422 1.335 9.890 1.00 98.25 86 ALA A O 1
ATOM 696 N N . SER A 1 87 ? -0.963 0.849 7.769 1.00 98.12 87 SER A N 1
ATOM 697 C CA . SER A 1 87 ? -1.065 -0.605 7.980 1.00 98.12 87 SER A CA 1
ATOM 698 C C . SER A 1 87 ? 0.079 -1.413 7.361 1.00 98.12 87 SER A C 1
ATOM 700 O O . SER A 1 87 ? 0.244 -2.588 7.685 1.00 98.12 87 SER A O 1
ATOM 702 N N . ILE A 1 88 ? 0.892 -0.789 6.507 1.00 98.12 88 ILE A N 1
ATOM 703 C CA . ILE A 1 88 ? 2.004 -1.443 5.817 1.00 98.12 88 ILE A CA 1
ATOM 704 C C . ILE A 1 88 ? 3.281 -1.134 6.582 1.00 98.12 88 ILE A C 1
ATOM 706 O O . ILE A 1 88 ? 3.635 0.033 6.731 1.00 98.12 88 ILE A O 1
ATOM 710 N N . GLN A 1 89 ? 3.957 -2.165 7.067 1.00 98.00 89 GLN A N 1
ATOM 711 C CA . GLN A 1 89 ? 5.268 -2.064 7.688 1.00 98.00 89 GLN A CA 1
ATOM 712 C C . GLN A 1 89 ? 6.347 -2.381 6.657 1.00 98.00 89 GLN A C 1
ATOM 714 O O . GLN A 1 89 ? 6.189 -3.288 5.835 1.00 98.00 89 GLN A O 1
ATOM 719 N N . CYS A 1 90 ? 7.470 -1.670 6.711 1.00 98.00 90 CYS A N 1
ATOM 720 C CA . CYS A 1 90 ? 8.640 -2.106 5.969 1.00 98.00 90 CYS A CA 1
ATOM 721 C C . CYS A 1 90 ? 9.175 -3.428 6.549 1.00 98.00 90 CYS A C 1
ATOM 723 O O . CYS A 1 90 ? 9.255 -3.624 7.756 1.00 98.00 90 CYS A O 1
ATOM 725 N N . PHE A 1 91 ? 9.585 -4.343 5.674 1.00 96.19 91 PHE A N 1
ATOM 726 C CA . PHE A 1 91 ? 10.141 -5.634 6.070 1.00 96.19 91 PHE A CA 1
ATOM 727 C C . PHE A 1 91 ? 11.514 -5.529 6.758 1.00 96.19 91 PHE A C 1
ATOM 729 O O . PHE A 1 91 ? 11.893 -6.408 7.523 1.00 96.19 91 PHE A O 1
ATOM 736 N N . LYS A 1 92 ? 12.281 -4.463 6.485 1.00 96.62 92 LYS A N 1
ATOM 737 C CA . LYS A 1 92 ? 13.632 -4.275 7.046 1.00 96.62 92 LYS A CA 1
ATOM 738 C C . LYS A 1 92 ? 13.695 -3.247 8.166 1.00 96.62 92 LYS A C 1
ATOM 740 O O . LYS A 1 92 ? 14.470 -3.431 9.100 1.00 96.62 92 LYS A O 1
ATOM 745 N N . CYS A 1 93 ? 12.929 -2.163 8.069 1.00 95.19 93 CYS A N 1
ATOM 746 C CA . CYS A 1 93 ? 12.817 -1.186 9.144 1.00 95.19 93 CYS A CA 1
ATOM 747 C C . CYS A 1 93 ? 11.409 -1.237 9.732 1.00 95.19 93 CYS A C 1
ATOM 749 O O . CYS A 1 93 ? 10.437 -1.425 9.018 1.00 95.19 93 CYS A O 1
ATOM 751 N N . ASN A 1 94 ? 11.275 -1.050 11.041 1.00 93.31 94 ASN A N 1
ATOM 752 C CA . ASN A 1 94 ? 9.979 -1.174 11.713 1.00 93.31 94 ASN A CA 1
ATOM 753 C C . ASN A 1 94 ? 8.997 -0.020 11.413 1.00 93.31 94 ASN A C 1
ATOM 755 O O . ASN A 1 94 ? 7.969 0.081 12.081 1.00 93.31 94 ASN A O 1
ATOM 759 N N . GLU A 1 95 ? 9.303 0.829 10.430 1.00 97.81 95 GLU A N 1
ATOM 760 C CA . GLU A 1 95 ? 8.485 1.968 10.024 1.00 97.81 95 GLU A CA 1
ATOM 761 C C . GLU A 1 95 ? 7.216 1.530 9.296 1.00 97.81 95 GLU A C 1
ATOM 763 O O . GLU A 1 95 ? 7.218 0.572 8.518 1.00 97.81 95 GLU A O 1
ATOM 768 N N . TYR A 1 96 ? 6.144 2.287 9.522 1.00 98.50 96 TYR A N 1
ATOM 769 C CA . TYR A 1 96 ? 4.847 2.072 8.893 1.00 98.50 96 TYR A CA 1
ATOM 770 C C . TYR A 1 96 ? 4.521 3.180 7.898 1.00 98.50 96 TYR A C 1
ATOM 772 O O . TYR A 1 96 ? 4.869 4.340 8.099 1.00 98.50 96 TYR A O 1
ATOM 780 N N . PHE A 1 97 ? 3.794 2.847 6.838 1.00 98.50 97 PHE A N 1
ATOM 781 C CA . PHE A 1 97 ? 3.341 3.803 5.836 1.00 98.50 97 PHE A CA 1
ATOM 782 C C . PHE A 1 97 ? 1.975 3.434 5.250 1.00 98.50 97 PHE A C 1
ATOM 784 O O . PHE A 1 97 ? 1.505 2.297 5.326 1.00 98.50 97 PHE A O 1
ATOM 791 N N . HIS A 1 98 ? 1.303 4.430 4.669 1.00 97.88 98 HIS A N 1
ATOM 792 C CA . HIS A 1 98 ? 0.105 4.207 3.857 1.00 97.88 98 HIS A CA 1
ATOM 793 C C . HIS A 1 98 ? 0.477 3.672 2.476 1.00 97.88 98 HIS A C 1
ATOM 795 O O . HIS A 1 98 ? 1.544 3.983 1.947 1.00 97.88 98 HIS A O 1
ATOM 801 N N . LEU A 1 99 ? -0.458 2.968 1.836 1.00 94.88 99 LEU A N 1
ATOM 802 C CA . LEU A 1 99 ? -0.304 2.508 0.456 1.00 94.88 99 LEU A CA 1
ATOM 803 C C . LEU A 1 99 ? -0.026 3.666 -0.517 1.00 94.88 99 LEU A C 1
ATOM 805 O O . LEU A 1 99 ? 0.938 3.614 -1.275 1.00 94.88 99 LEU A O 1
ATOM 809 N N . LEU A 1 100 ? -0.820 4.742 -0.479 1.00 92.62 100 LEU A N 1
ATOM 810 C CA . LEU A 1 100 ? -0.595 5.886 -1.370 1.00 92.62 100 LEU A CA 1
ATOM 811 C C . LEU A 1 100 ? 0.707 6.624 -1.067 1.00 92.62 100 LEU A C 1
ATOM 813 O O . LEU A 1 100 ? 1.438 6.963 -1.996 1.00 92.62 100 LEU A O 1
ATOM 817 N N . CYS A 1 101 ? 1.022 6.831 0.215 1.00 95.88 101 CYS A N 1
ATOM 818 C CA . CYS A 1 101 ? 2.280 7.461 0.600 1.00 95.88 101 CYS A CA 1
ATOM 819 C C . CYS A 1 101 ? 3.472 6.661 0.080 1.00 95.88 101 CYS A C 1
ATOM 821 O O . CYS A 1 101 ? 4.382 7.247 -0.499 1.00 95.88 101 CYS A O 1
ATOM 823 N N . GLY A 1 102 ? 3.459 5.335 0.218 1.00 94.62 102 GLY A N 1
ATOM 824 C CA . GLY A 1 102 ? 4.561 4.525 -0.278 1.00 94.62 102 GLY A CA 1
ATOM 825 C C . GLY A 1 102 ? 4.665 4.532 -1.808 1.00 94.62 102 GLY A C 1
ATOM 826 O O . GLY A 1 102 ? 5.765 4.683 -2.335 1.00 94.62 102 GLY A O 1
ATOM 827 N N . ARG A 1 103 ? 3.541 4.503 -2.539 1.00 89.62 103 ARG A N 1
ATOM 828 C CA . ARG A 1 103 ? 3.539 4.659 -4.008 1.00 89.62 103 ARG A CA 1
ATOM 829 C C . ARG A 1 103 ? 4.122 6.003 -4.461 1.00 89.62 103 ARG A C 1
ATOM 831 O O . ARG A 1 103 ? 4.817 6.054 -5.471 1.00 89.62 103 ARG A O 1
ATOM 838 N N . GLN A 1 104 ? 3.879 7.078 -3.712 1.00 91.31 104 GLN A N 1
ATOM 839 C CA . GLN A 1 104 ? 4.455 8.404 -3.977 1.00 91.31 104 GLN A CA 1
ATOM 840 C C . GLN A 1 104 ? 5.939 8.504 -3.590 1.00 91.31 104 GLN A C 1
ATOM 842 O O . GLN A 1 104 ? 6.655 9.342 -4.129 1.00 91.31 104 GLN A O 1
ATOM 847 N N . ASN A 1 105 ? 6.407 7.640 -2.687 1.00 93.19 105 ASN A N 1
ATOM 848 C CA . ASN A 1 105 ? 7.763 7.650 -2.142 1.00 93.19 105 ASN A CA 1
ATOM 849 C C . ASN A 1 105 ? 8.546 6.385 -2.520 1.00 93.19 105 ASN A C 1
ATOM 851 O O . ASN A 1 105 ? 9.284 5.854 -1.698 1.00 93.19 105 ASN A O 1
ATOM 855 N N . ARG A 1 106 ? 8.374 5.882 -3.753 1.00 91.44 106 ARG A N 1
ATOM 856 C CA . ARG A 1 106 ? 9.177 4.782 -4.329 1.00 91.44 106 ARG A CA 1
ATOM 857 C C . ARG A 1 106 ? 9.278 3.538 -3.427 1.00 91.44 106 ARG A C 1
ATOM 859 O O . ARG A 1 106 ? 10.291 2.848 -3.429 1.00 91.44 106 ARG A O 1
ATOM 866 N N . CYS A 1 107 ? 8.243 3.234 -2.649 1.00 94.50 107 CYS A N 1
ATOM 867 C CA . CYS A 1 107 ? 8.193 1.982 -1.900 1.00 94.50 107 CYS A CA 1
ATOM 868 C C . CYS A 1 107 ? 7.990 0.804 -2.853 1.00 94.50 107 CYS A C 1
ATOM 870 O O . CYS A 1 107 ? 7.293 0.919 -3.863 1.00 94.50 107 CYS A O 1
ATOM 872 N N . LEU A 1 108 ? 8.571 -0.338 -2.497 1.00 93.00 108 LEU A N 1
ATOM 873 C CA . LEU A 1 108 ? 8.344 -1.598 -3.192 1.00 93.00 108 LEU A CA 1
ATOM 874 C C . LEU A 1 108 ? 7.264 -2.389 -2.455 1.00 93.00 108 LEU A C 1
ATOM 876 O O . LEU A 1 108 ? 7.330 -2.539 -1.236 1.00 93.00 108 LEU A O 1
ATOM 880 N N . TYR A 1 109 ? 6.326 -2.947 -3.209 1.00 92.44 109 TYR A N 1
ATOM 881 C CA . TYR A 1 109 ? 5.388 -3.955 -2.728 1.00 92.44 109 TYR A CA 1
ATOM 882 C C . TYR A 1 109 ? 5.717 -5.257 -3.454 1.00 92.44 109 TYR A C 1
ATOM 884 O O . TYR A 1 109 ? 6.125 -5.235 -4.612 1.00 92.44 109 TYR A O 1
ATOM 892 N N . THR A 1 110 ? 5.589 -6.395 -2.790 1.00 86.69 110 THR A N 1
ATOM 893 C CA . THR A 1 110 ? 5.686 -7.696 -3.454 1.00 86.69 110 THR A CA 1
ATOM 894 C C . THR A 1 110 ? 4.355 -8.407 -3.288 1.00 86.69 110 THR A C 1
ATOM 896 O O . THR A 1 110 ? 3.723 -8.311 -2.242 1.00 86.69 110 THR A O 1
ATOM 899 N N . PHE A 1 111 ? 3.891 -9.060 -4.351 1.00 83.69 111 PHE A N 1
ATOM 900 C CA . PHE A 1 111 ? 2.635 -9.818 -4.361 1.00 83.69 111 PHE A CA 1
ATOM 901 C C . PHE A 1 111 ? 2.892 -11.326 -4.477 1.00 83.69 111 PHE A C 1
ATOM 903 O O . PHE A 1 111 ? 2.081 -12.066 -5.028 1.00 83.69 111 PHE A O 1
ATOM 910 N N . VAL A 1 112 ? 4.062 -11.758 -4.008 1.00 80.56 112 VAL A N 1
ATOM 911 C CA . VAL A 1 112 ? 4.511 -13.151 -3.969 1.00 80.56 112 VAL A CA 1
ATOM 912 C C . VAL A 1 112 ? 4.840 -13.522 -2.528 1.00 80.56 112 VAL A C 1
ATOM 914 O O . VAL A 1 112 ? 5.178 -12.642 -1.732 1.00 80.56 112 VAL A O 1
ATOM 917 N N . ASP A 1 113 ? 4.747 -14.813 -2.219 1.00 83.38 113 ASP A N 1
ATOM 918 C CA . ASP A 1 113 ? 5.050 -15.387 -0.907 1.00 83.38 113 ASP A CA 1
ATOM 919 C C . ASP A 1 113 ? 4.366 -14.618 0.244 1.00 83.38 113 ASP A C 1
ATOM 921 O O . ASP A 1 113 ? 3.138 -14.574 0.311 1.00 83.38 113 ASP A O 1
ATOM 925 N N . ASP A 1 114 ? 5.146 -13.982 1.122 1.00 82.69 114 ASP A N 1
ATOM 926 C CA . ASP A 1 114 ? 4.677 -13.290 2.330 1.00 82.69 114 ASP A CA 1
ATOM 927 C C . ASP A 1 114 ? 4.297 -11.811 2.105 1.00 82.69 114 ASP A C 1
ATOM 929 O O . ASP A 1 114 ? 4.142 -11.047 3.058 1.00 82.69 114 ASP A O 1
ATOM 933 N N . PHE A 1 115 ? 4.156 -11.374 0.848 1.00 87.75 115 PHE A N 1
ATOM 934 C CA . PHE A 1 115 ? 3.725 -10.016 0.481 1.00 87.75 115 PHE A CA 1
ATOM 935 C C . PHE A 1 115 ? 4.585 -8.885 1.088 1.00 87.75 115 PHE A C 1
ATOM 937 O O . PHE A 1 115 ? 4.095 -7.805 1.445 1.00 87.75 115 PHE A O 1
ATOM 944 N N . HIS A 1 116 ? 5.896 -9.110 1.217 1.00 92.75 116 HIS A N 1
ATOM 945 C CA . HIS A 1 116 ? 6.810 -8.140 1.816 1.00 92.75 116 HIS A CA 1
ATOM 946 C C . HIS A 1 116 ? 6.755 -6.771 1.127 1.00 92.75 116 HIS A C 1
ATOM 948 O O . HIS A 1 116 ? 6.766 -6.654 -0.101 1.00 92.75 116 HIS A O 1
ATOM 954 N N . SER A 1 117 ? 6.749 -5.717 1.940 1.00 95.62 117 SER A N 1
ATOM 955 C CA . SER A 1 117 ? 6.792 -4.327 1.487 1.00 95.62 117 SER A CA 1
ATOM 956 C C . SER A 1 117 ? 8.041 -3.631 2.026 1.00 95.62 117 SER A C 1
ATOM 958 O O . SER A 1 117 ? 8.493 -3.912 3.134 1.00 95.62 117 SER A O 1
ATOM 960 N N . TYR A 1 118 ? 8.622 -2.713 1.258 1.00 96.25 118 TYR A N 1
ATOM 961 C CA . TYR A 1 118 ? 9.860 -2.016 1.609 1.00 96.25 118 TYR A CA 1
ATOM 962 C C . TYR A 1 118 ? 9.688 -0.510 1.438 1.00 96.25 118 TYR A C 1
ATOM 964 O O . TYR A 1 118 ? 9.227 -0.062 0.388 1.00 96.25 118 TYR A O 1
ATOM 972 N N . CYS A 1 119 ? 10.106 0.269 2.440 1.00 96.75 119 CYS A N 1
ATOM 973 C CA . CYS A 1 119 ? 10.281 1.707 2.262 1.00 96.75 119 CYS A CA 1
ATOM 974 C C . CYS A 1 119 ? 11.431 1.986 1.280 1.00 96.75 119 CYS A C 1
ATOM 976 O O . CYS A 1 119 ? 12.283 1.118 1.074 1.00 96.75 119 CYS A O 1
ATOM 978 N N . ASP A 1 120 ? 11.475 3.194 0.715 1.00 94.69 120 ASP A N 1
ATOM 979 C CA . ASP A 1 120 ? 12.459 3.621 -0.301 1.00 94.69 120 ASP A CA 1
ATOM 980 C C . ASP A 1 120 ? 13.919 3.271 0.056 1.00 94.69 120 ASP A C 1
ATOM 982 O O . ASP A 1 120 ? 14.678 2.761 -0.775 1.00 94.69 120 ASP A O 1
ATOM 986 N N . GLU A 1 121 ? 14.288 3.483 1.322 1.00 95.06 121 GLU A N 1
ATOM 987 C CA . GLU A 1 121 ? 15.637 3.240 1.850 1.00 95.06 121 GLU A CA 1
ATOM 988 C C . GLU A 1 121 ? 15.969 1.748 1.982 1.00 95.06 121 GLU A C 1
ATOM 990 O O . GLU A 1 121 ? 17.126 1.338 1.906 1.00 95.06 121 GLU A O 1
ATOM 995 N N . CYS A 1 122 ? 14.954 0.906 2.176 1.00 95.94 122 CYS A N 1
ATOM 996 C CA . CYS A 1 122 ? 15.124 -0.520 2.444 1.00 95.94 122 CYS A CA 1
ATOM 997 C C . CYS A 1 122 ? 14.953 -1.411 1.207 1.00 95.94 122 CYS A C 1
ATOM 999 O O . CYS A 1 122 ? 15.191 -2.626 1.293 1.00 95.94 122 CYS A O 1
ATOM 1001 N N . VAL A 1 123 ? 14.556 -0.837 0.066 1.00 93.12 123 VAL A N 1
ATOM 1002 C CA . VAL A 1 123 ? 14.343 -1.576 -1.182 1.00 93.12 123 VAL A CA 1
ATOM 1003 C C . VAL A 1 123 ? 15.612 -2.347 -1.582 1.00 93.12 123 VAL A C 1
ATOM 1005 O O . VAL A 1 123 ? 16.693 -1.755 -1.671 1.00 93.12 123 VAL A O 1
ATOM 1008 N N . PRO A 1 124 ? 15.526 -3.659 -1.877 1.00 90.69 124 PRO A N 1
ATOM 1009 C CA . PRO A 1 124 ? 16.661 -4.458 -2.343 1.00 90.69 124 PRO A CA 1
ATOM 1010 C C . PRO A 1 124 ? 17.000 -4.171 -3.821 1.00 90.69 124 PRO A C 1
ATOM 1012 O O . PRO A 1 124 ? 16.934 -5.041 -4.684 1.00 90.69 124 PRO A O 1
ATOM 1015 N N . ARG A 1 125 ? 17.405 -2.934 -4.141 1.00 87.12 125 ARG A N 1
ATOM 1016 C CA . ARG A 1 125 ? 17.622 -2.452 -5.525 1.00 87.12 125 ARG A CA 1
ATOM 1017 C C . ARG A 1 125 ? 18.581 -3.312 -6.348 1.00 87.12 125 ARG A C 1
ATOM 1019 O O . ARG A 1 125 ? 18.419 -3.412 -7.558 1.00 87.12 125 ARG A O 1
ATOM 1026 N N . LYS A 1 126 ? 19.580 -3.929 -5.706 1.00 83.25 126 LYS A N 1
ATOM 1027 C CA . LYS A 1 126 ? 20.544 -4.822 -6.374 1.00 83.25 126 LYS A CA 1
ATOM 1028 C C . LYS A 1 126 ? 19.873 -6.067 -6.962 1.00 83.25 126 LYS A C 1
ATOM 1030 O O . LYS A 1 126 ? 20.285 -6.513 -8.024 1.00 83.25 126 LYS A O 1
ATOM 1035 N N . GLU A 1 127 ? 18.844 -6.587 -6.300 1.00 82.56 127 GLU A N 1
ATOM 1036 C CA . GLU A 1 127 ? 18.095 -7.777 -6.728 1.00 82.56 127 GLU A CA 1
ATOM 1037 C C . GLU A 1 127 ? 17.035 -7.434 -7.785 1.00 82.56 127 GLU A C 1
ATOM 1039 O O . GLU A 1 127 ? 16.725 -8.257 -8.642 1.00 82.56 127 GLU A O 1
ATOM 1044 N N . LEU A 1 128 ? 16.522 -6.196 -7.765 1.00 77.44 128 LEU A N 1
ATOM 1045 C CA . LEU A 1 128 ? 15.570 -5.695 -8.762 1.00 77.44 128 LEU A CA 1
ATOM 1046 C C . LEU A 1 128 ? 16.204 -5.432 -10.131 1.00 77.44 128 LEU A C 1
ATOM 1048 O O . LEU A 1 128 ? 15.488 -5.336 -11.129 1.00 77.44 128 LEU A O 1
ATOM 1052 N N . GLN A 1 129 ? 17.532 -5.291 -10.207 1.00 69.19 129 GLN A N 1
ATOM 1053 C CA . GLN A 1 129 ? 18.173 -5.020 -11.487 1.00 69.19 129 GLN A CA 1
ATOM 1054 C C . GLN A 1 129 ? 17.939 -6.185 -12.455 1.00 69.19 129 GLN A C 1
ATOM 1056 O O . GLN A 1 129 ? 18.226 -7.340 -12.122 1.00 69.19 129 GLN A O 1
ATOM 1061 N N . PRO A 1 130 ? 17.444 -5.918 -13.675 1.00 63.22 130 PRO A N 1
ATOM 1062 C CA . PRO A 1 130 ? 17.201 -6.981 -14.626 1.00 63.22 130 PRO A CA 1
ATOM 1063 C C . PRO A 1 130 ? 18.530 -7.627 -15.035 1.00 63.22 130 PRO A C 1
ATOM 1065 O O . PRO A 1 130 ? 19.314 -7.054 -15.794 1.00 63.22 130 PRO A O 1
ATOM 1068 N N . MET A 1 131 ? 18.789 -8.837 -14.535 1.00 55.31 131 MET A N 1
ATOM 1069 C CA . MET A 1 131 ? 19.922 -9.643 -14.990 1.00 55.31 131 MET A CA 1
ATOM 1070 C C . MET A 1 131 ? 19.855 -9.802 -16.517 1.00 55.31 131 MET A C 1
ATOM 1072 O O . MET A 1 131 ? 18.874 -10.333 -17.037 1.00 55.31 131 MET A O 1
ATOM 1076 N N . GLY A 1 132 ? 20.888 -9.332 -17.222 1.00 53.34 132 GLY A N 1
ATOM 1077 C CA . GLY A 1 132 ? 21.047 -9.517 -18.669 1.00 53.34 132 GLY A CA 1
ATOM 1078 C C . GLY A 1 132 ? 20.535 -8.387 -19.574 1.00 53.34 132 GLY A C 1
ATOM 1079 O O . GLY A 1 132 ? 20.667 -8.506 -20.791 1.00 53.34 132 GLY A O 1
ATOM 1080 N N . LEU A 1 133 ? 20.003 -7.280 -19.042 1.00 57.12 133 LEU A N 1
ATOM 1081 C CA . LEU A 1 133 ? 19.653 -6.117 -19.870 1.00 57.12 133 LEU A CA 1
ATOM 1082 C C . LEU A 1 133 ? 20.883 -5.240 -20.128 1.00 57.12 133 LEU A C 1
ATOM 1084 O O . LEU A 1 133 ? 21.354 -4.513 -19.258 1.00 57.12 133 LEU A O 1
ATOM 1088 N N . GLN A 1 134 ? 21.398 -5.302 -21.357 1.00 53.22 134 GLN A N 1
ATOM 1089 C CA . GLN A 1 134 ? 22.580 -4.545 -21.784 1.00 53.22 134 GLN A CA 1
ATOM 1090 C C . GLN A 1 134 ? 22.318 -3.035 -21.956 1.00 53.22 134 GLN A C 1
ATOM 1092 O O . GLN A 1 134 ? 23.268 -2.258 -22.037 1.00 53.22 134 GLN A O 1
ATOM 1097 N N . LYS A 1 135 ? 21.050 -2.593 -22.014 1.00 62.97 135 LYS A N 1
ATOM 1098 C CA . LYS A 1 135 ? 20.674 -1.178 -22.170 1.00 62.97 135 LYS A CA 1
ATOM 1099 C C . LYS A 1 135 ? 19.503 -0.802 -21.268 1.00 62.97 135 LYS A C 1
ATOM 1101 O O . LYS A 1 135 ? 18.511 -1.520 -21.200 1.00 62.97 135 LYS A O 1
ATOM 1106 N N . ARG A 1 136 ? 19.627 0.354 -20.609 1.00 71.12 136 ARG A N 1
ATOM 1107 C CA . ARG A 1 136 ? 18.515 1.008 -19.905 1.00 71.12 136 ARG A CA 1
ATOM 1108 C C . AR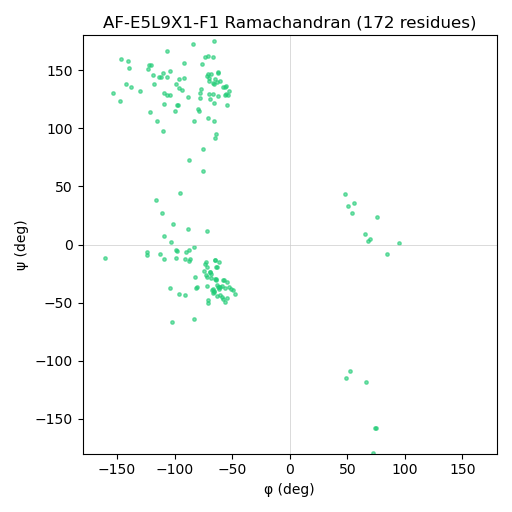G A 1 136 ? 17.441 1.427 -20.923 1.00 71.12 136 ARG A C 1
ATOM 1110 O O . ARG A 1 136 ? 17.819 1.865 -22.014 1.00 71.12 136 ARG A O 1
ATOM 1117 N N . PRO A 1 137 ? 16.145 1.320 -20.581 1.00 74.62 137 PRO A N 1
ATOM 1118 C CA . PRO A 1 137 ? 15.069 1.751 -21.462 1.00 74.62 137 PRO A CA 1
ATOM 1119 C C . PRO A 1 137 ? 15.159 3.249 -21.734 1.00 74.62 137 PRO A C 1
ATOM 1121 O O . PRO A 1 137 ? 15.606 4.031 -20.890 1.00 74.62 137 PRO A O 1
ATOM 1124 N N . SER A 1 138 ? 14.734 3.644 -22.931 1.00 79.06 138 SER A N 1
ATOM 1125 C CA . SER A 1 138 ? 14.614 5.058 -23.281 1.00 79.06 138 SER A CA 1
ATOM 1126 C C . SER A 1 138 ? 13.484 5.692 -22.475 1.00 79.06 138 SER A C 1
ATOM 1128 O O . SER A 1 138 ? 12.453 5.060 -22.259 1.00 79.06 138 SER A O 1
ATOM 1130 N N . SER A 1 139 ? 13.609 6.969 -22.108 1.00 78.19 139 SER A N 1
ATOM 1131 C CA . SER A 1 139 ? 12.505 7.691 -21.465 1.00 78.19 139 SER A CA 1
ATOM 1132 C C . SER A 1 139 ? 11.266 7.835 -22.352 1.00 78.19 139 SER A C 1
ATOM 1134 O O . SER A 1 139 ? 10.167 8.075 -21.856 1.00 78.19 139 SER A O 1
ATOM 1136 N N . PHE A 1 140 ? 11.444 7.677 -23.667 1.00 81.62 140 PHE A N 1
ATOM 1137 C CA . PHE A 1 140 ? 10.373 7.681 -24.661 1.00 81.62 140 PHE A CA 1
ATOM 1138 C C . PHE A 1 140 ? 9.752 6.300 -24.889 1.00 81.62 140 PHE A C 1
ATOM 1140 O O . PHE A 1 140 ? 8.797 6.184 -25.660 1.00 81.62 140 PHE A O 1
ATOM 1147 N N . GLU A 1 141 ? 10.289 5.252 -24.258 1.00 86.25 141 GLU A N 1
ATOM 1148 C CA . GLU A 1 141 ? 9.696 3.925 -24.325 1.00 86.25 141 GLU A CA 1
ATOM 1149 C C . GLU A 1 141 ? 8.278 3.965 -23.749 1.00 86.25 141 GLU A C 1
ATOM 1151 O O . GLU A 1 141 ? 7.997 4.683 -22.786 1.00 86.25 141 GLU A O 1
ATOM 1156 N N . ARG A 1 142 ? 7.359 3.240 -24.387 1.00 90.38 142 ARG A N 1
ATOM 1157 C CA . ARG A 1 142 ? 5.952 3.204 -23.988 1.00 90.38 142 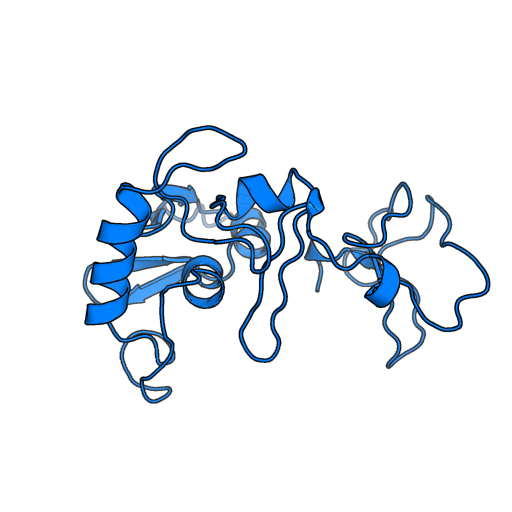ARG A CA 1
ATOM 1158 C C . ARG A 1 142 ? 5.677 1.962 -23.164 1.00 90.38 142 ARG A C 1
ATOM 1160 O O . ARG A 1 142 ? 6.091 0.872 -23.548 1.00 90.38 142 ARG A O 1
ATOM 1167 N N . CYS A 1 143 ? 4.906 2.127 -22.097 1.00 89.75 143 CYS A N 1
ATOM 1168 C CA . CYS A 1 143 ? 4.418 1.030 -21.283 1.00 89.75 143 CYS A CA 1
ATOM 1169 C C . CYS A 1 143 ? 3.698 -0.006 -22.154 1.00 89.75 143 CYS A C 1
ATOM 1171 O O . CYS A 1 143 ? 2.769 0.325 -22.896 1.00 89.75 143 CYS A O 1
ATOM 1173 N N . SER A 1 144 ? 4.076 -1.276 -22.031 1.00 89.56 144 SER A N 1
ATOM 1174 C CA . SER A 1 144 ? 3.470 -2.367 -22.804 1.00 89.56 144 SER A CA 1
ATOM 1175 C C . SER A 1 144 ? 1.991 -2.616 -22.481 1.00 89.56 144 SER A C 1
ATOM 1177 O O . SER A 1 144 ? 1.317 -3.287 -23.263 1.00 89.56 144 SER A O 1
ATOM 1179 N N . ILE A 1 145 ? 1.483 -2.049 -21.380 1.00 88.62 145 ILE A N 1
ATOM 1180 C CA . ILE A 1 145 ? 0.099 -2.191 -20.911 1.00 88.62 145 ILE A CA 1
ATOM 1181 C C . ILE A 1 145 ? -0.721 -0.937 -21.245 1.00 88.62 145 ILE A C 1
ATOM 1183 O O . ILE A 1 145 ? -1.604 -1.006 -22.096 1.00 88.62 145 ILE A O 1
ATOM 1187 N N . CYS A 1 146 ? -0.417 0.219 -20.639 1.00 90.31 146 CYS A N 1
ATOM 1188 C CA . CYS A 1 146 ? -1.225 1.435 -20.823 1.00 90.31 146 CYS A CA 1
ATOM 1189 C C . CYS A 1 146 ? -0.839 2.280 -22.046 1.00 90.31 146 CYS A C 1
ATOM 1191 O O . CYS A 1 146 ? -1.601 3.154 -22.440 1.00 90.31 146 CYS A O 1
ATOM 1193 N N . ARG A 1 147 ? 0.316 2.007 -22.673 1.00 90.94 147 ARG A N 1
ATOM 1194 C CA . ARG A 1 147 ? 0.880 2.754 -23.818 1.00 90.94 147 ARG A CA 1
ATOM 1195 C C . ARG A 1 147 ? 1.343 4.186 -23.529 1.00 90.94 147 ARG A C 1
ATOM 1197 O O . ARG A 1 147 ? 1.841 4.828 -24.456 1.00 90.94 147 ARG A O 1
ATOM 1204 N N . ASP A 1 148 ? 1.275 4.650 -22.284 1.00 91.19 148 ASP A N 1
ATOM 1205 C CA . ASP A 1 148 ? 1.870 5.926 -21.871 1.00 91.19 148 ASP A CA 1
ATOM 1206 C C . ASP A 1 148 ? 3.401 5.855 -21.835 1.00 91.19 148 ASP A C 1
ATOM 1208 O O . ASP A 1 148 ? 3.991 4.771 -21.823 1.00 91.19 148 ASP A O 1
ATOM 1212 N N . GLN A 1 149 ? 4.057 7.017 -21.831 1.00 91.50 149 GLN A N 1
ATOM 1213 C CA . GLN A 1 149 ? 5.512 7.099 -21.706 1.00 91.50 149 GLN A CA 1
ATOM 1214 C C . GLN A 1 149 ? 5.970 6.601 -20.339 1.00 91.50 149 GLN A C 1
ATOM 1216 O O . GLN A 1 149 ? 5.395 6.962 -19.317 1.00 91.50 149 GLN A O 1
ATOM 1221 N N . MET A 1 150 ? 7.055 5.833 -20.347 1.00 88.31 150 MET A N 1
ATOM 1222 C CA . MET A 1 150 ? 7.656 5.285 -19.140 1.00 88.31 150 MET A CA 1
ATOM 1223 C C . MET A 1 150 ? 8.390 6.338 -18.294 1.00 88.31 150 MET A C 1
ATOM 1225 O O . MET A 1 150 ? 8.524 6.182 -17.082 1.00 88.31 150 MET A O 1
ATOM 1229 N N . GLY A 1 151 ? 8.865 7.424 -18.914 1.00 87.19 151 GLY A N 1
ATOM 1230 C CA . GLY A 1 151 ? 9.590 8.484 -18.217 1.00 87.19 151 GLY A CA 1
ATOM 1231 C C . GLY A 1 151 ? 11.014 8.079 -17.827 1.00 87.19 151 GLY A C 1
ATOM 1232 O O . GLY A 1 151 ? 11.624 7.204 -18.438 1.00 87.19 151 GLY A O 1
ATOM 1233 N N . LEU A 1 152 ? 11.595 8.752 -16.832 1.00 86.06 152 LEU A N 1
ATOM 1234 C CA . LEU A 1 152 ? 12.962 8.455 -16.394 1.00 86.06 152 LEU A CA 1
ATOM 1235 C C . LEU A 1 152 ? 13.038 7.064 -15.761 1.00 86.06 152 LEU A C 1
ATOM 1237 O O . LEU A 1 152 ? 12.269 6.758 -14.853 1.00 86.06 152 LEU A O 1
ATOM 1241 N N . TYR A 1 153 ? 13.998 6.255 -16.219 1.00 83.69 153 TYR A N 1
ATOM 1242 C CA . TYR A 1 153 ? 14.204 4.899 -15.716 1.00 83.69 153 TYR A CA 1
ATOM 1243 C C . TYR A 1 153 ? 14.332 4.856 -14.188 1.00 83.69 153 TYR A C 1
ATOM 1245 O O 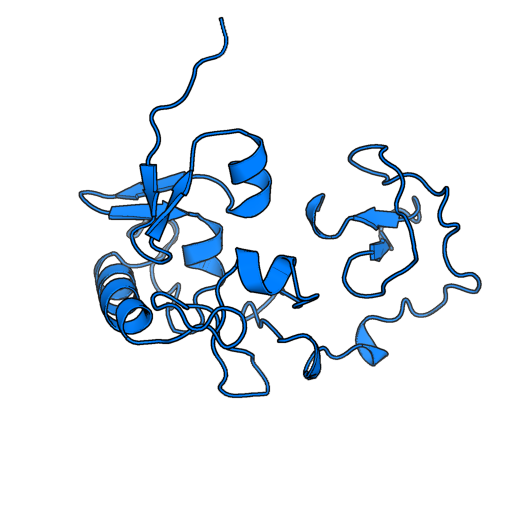. TYR A 1 153 ? 15.119 5.599 -13.598 1.00 83.69 153 TYR A O 1
ATOM 1253 N N . ASN A 1 154 ? 13.595 3.930 -13.578 1.00 84.69 154 ASN A N 1
ATOM 1254 C CA . ASN A 1 154 ? 13.599 3.659 -12.149 1.00 84.69 154 ASN A CA 1
ATOM 1255 C C . ASN A 1 154 ? 13.348 2.161 -11.912 1.00 84.69 154 ASN A C 1
ATOM 1257 O O . ASN A 1 154 ? 12.349 1.604 -12.346 1.00 84.69 154 ASN A O 1
ATOM 1261 N N . GLU A 1 155 ? 14.249 1.495 -11.204 1.00 84.12 155 GLU A N 1
ATOM 1262 C CA . GLU A 1 155 ? 14.222 0.043 -10.995 1.00 84.12 155 GLU A CA 1
ATOM 1263 C C . GLU A 1 155 ? 13.017 -0.476 -10.188 1.00 84.12 155 GLU A C 1
ATOM 1265 O O . GLU A 1 155 ? 12.778 -1.677 -10.166 1.00 84.12 155 GLU A O 1
ATOM 1270 N N . ILE A 1 156 ? 12.265 0.409 -9.529 1.00 84.81 156 ILE A N 1
ATOM 1271 C CA . ILE A 1 156 ? 11.082 0.073 -8.724 1.00 84.81 156 ILE A CA 1
ATOM 1272 C C . ILE A 1 156 ? 9.812 0.248 -9.548 1.00 84.81 156 ILE A C 1
ATOM 1274 O O . ILE A 1 156 ? 8.906 -0.577 -9.483 1.00 84.81 156 ILE A O 1
ATOM 1278 N N . THR A 1 157 ? 9.729 1.326 -10.330 1.00 85.19 157 THR A N 1
ATOM 1279 C CA . THR A 1 157 ? 8.522 1.645 -11.104 1.00 85.19 157 THR A CA 1
ATOM 1280 C C . THR A 1 157 ? 8.520 1.030 -12.502 1.00 85.19 157 THR A C 1
ATOM 1282 O O . THR A 1 157 ? 7.499 1.107 -13.184 1.00 85.19 157 THR A O 1
ATOM 1285 N N . PHE A 1 158 ? 9.617 0.397 -12.926 1.00 87.31 158 PHE A N 1
ATOM 128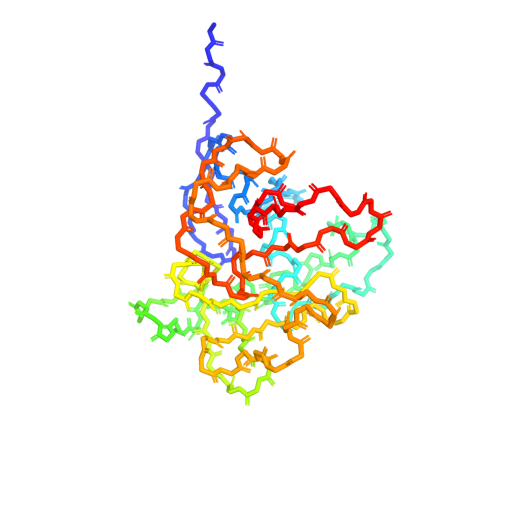6 C CA . PHE A 1 158 ? 9.746 -0.294 -14.207 1.00 87.31 158 PHE A CA 1
ATOM 1287 C C . PHE A 1 158 ? 9.806 -1.809 -14.001 1.00 87.31 158 PHE A C 1
ATOM 1289 O O . PHE A 1 158 ? 10.742 -2.323 -13.395 1.00 87.31 158 PHE A O 1
ATOM 1296 N N . ILE A 1 159 ? 8.863 -2.539 -14.594 1.00 86.12 159 ILE A N 1
ATOM 1297 C CA . ILE A 1 159 ? 8.881 -4.003 -14.646 1.00 86.12 159 ILE A CA 1
ATOM 1298 C C . ILE A 1 159 ? 9.244 -4.447 -16.060 1.00 86.12 159 ILE A C 1
ATOM 1300 O O . ILE A 1 159 ? 8.617 -4.028 -17.034 1.00 86.12 159 ILE A O 1
ATOM 1304 N N . PHE A 1 160 ? 10.238 -5.328 -16.176 1.00 84.56 160 PHE A N 1
ATOM 1305 C CA . PHE A 1 160 ? 10.586 -5.970 -17.441 1.00 84.56 160 PHE A CA 1
ATOM 1306 C C . PHE A 1 160 ? 9.952 -7.360 -17.549 1.00 84.56 160 PHE A C 1
ATOM 1308 O O . PHE A 1 160 ? 10.240 -8.256 -16.750 1.00 84.56 160 PHE A O 1
ATOM 1315 N N . GLY A 1 161 ? 9.112 -7.563 -18.565 1.00 77.38 161 GLY A N 1
ATOM 1316 C CA . GLY A 1 161 ? 8.417 -8.829 -18.794 1.00 77.38 161 GLY A CA 1
ATOM 1317 C C . GLY A 1 161 ? 9.329 -9.911 -19.377 1.00 77.38 161 GLY A C 1
ATOM 1318 O O . GLY A 1 161 ? 9.289 -10.160 -20.582 1.00 77.38 161 GLY A O 1
ATOM 1319 N N . LYS A 1 162 ? 10.112 -10.602 -18.535 1.00 73.56 162 LYS A N 1
ATOM 1320 C CA . LYS A 1 162 ? 11.027 -11.684 -18.968 1.00 73.56 162 LYS A CA 1
ATOM 1321 C C . LYS A 1 162 ? 10.326 -12.819 -19.726 1.00 73.56 162 LYS A C 1
ATOM 1323 O O . LYS A 1 162 ? 10.934 -13.42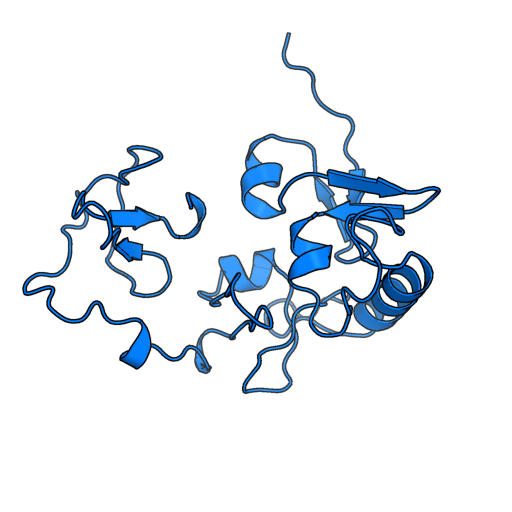5 -20.597 1.00 73.56 162 LYS A O 1
ATOM 1328 N N . CYS A 1 163 ? 9.055 -13.094 -19.421 1.00 71.38 163 CYS A N 1
ATOM 1329 C CA . CYS A 1 163 ? 8.291 -14.184 -20.039 1.00 71.38 163 CYS A CA 1
ATOM 1330 C C . CYS A 1 163 ? 8.045 -13.991 -21.541 1.00 71.38 163 CYS A C 1
ATOM 1332 O O . CYS A 1 163 ? 7.925 -14.967 -22.273 1.00 71.38 163 CYS A O 1
ATOM 1334 N N . CYS A 1 164 ? 7.955 -12.744 -22.004 1.00 68.75 164 CYS A N 1
ATOM 1335 C CA . CYS A 1 164 ? 7.629 -12.431 -23.393 1.00 68.75 164 CYS A CA 1
ATOM 1336 C C . CYS A 1 164 ? 8.678 -11.546 -24.074 1.00 68.75 164 CYS A C 1
ATOM 1338 O O . CYS A 1 164 ? 8.610 -11.360 -25.287 1.00 68.75 164 CYS A O 1
ATOM 1340 N N . ASN A 1 165 ? 9.642 -11.010 -23.316 1.00 70.69 165 ASN A N 1
ATOM 1341 C CA . ASN A 1 165 ? 10.676 -10.093 -23.793 1.00 70.69 165 ASN A CA 1
ATOM 1342 C C . ASN A 1 165 ? 10.091 -8.860 -24.524 1.00 70.69 165 ASN A C 1
ATOM 1344 O O . ASN A 1 165 ? 10.729 -8.288 -25.405 1.00 70.69 165 ASN A O 1
ATOM 1348 N N . ARG A 1 166 ? 8.850 -8.463 -24.187 1.00 69.81 166 ARG A N 1
ATOM 1349 C CA . ARG A 1 166 ? 8.078 -7.402 -24.868 1.00 69.81 166 ARG A CA 1
ATOM 1350 C C . ARG A 1 166 ? 8.211 -6.034 -24.190 1.00 69.81 166 ARG A C 1
ATOM 1352 O O . ARG A 1 166 ? 7.214 -5.333 -24.028 1.00 69.81 166 ARG A O 1
ATOM 1359 N N . GLY A 1 167 ? 9.426 -5.656 -23.803 1.00 80.69 167 GLY A N 1
ATOM 1360 C CA . GLY A 1 167 ? 9.715 -4.331 -23.242 1.00 80.69 167 GLY A CA 1
ATOM 1361 C C . GLY A 1 167 ? 9.249 -4.143 -21.795 1.00 80.69 167 GLY A C 1
ATOM 1362 O O . GLY A 1 167 ? 9.095 -5.111 -21.042 1.00 80.69 167 GLY A O 1
ATOM 1363 N N . TYR A 1 168 ? 9.064 -2.881 -21.403 1.00 87.00 168 TYR A N 1
ATOM 1364 C CA . TYR A 1 168 ? 8.781 -2.485 -20.023 1.00 87.00 168 TYR A CA 1
ATOM 1365 C C . TYR A 1 168 ? 7.314 -2.111 -19.782 1.00 87.00 168 TYR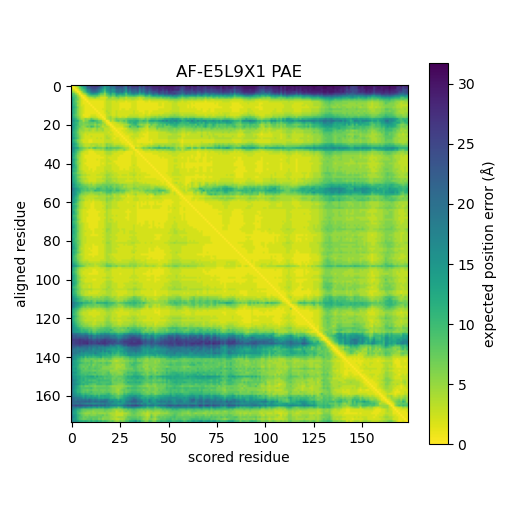 A C 1
ATOM 1367 O O . TYR A 1 168 ? 6.624 -1.569 -20.646 1.00 87.00 168 TYR A O 1
ATOM 1375 N N . ALA A 1 169 ? 6.845 -2.354 -18.562 1.00 89.25 169 ALA A N 1
ATOM 1376 C CA . ALA A 1 169 ? 5.571 -1.862 -18.060 1.00 89.25 169 ALA A CA 1
ATOM 1377 C C . ALA A 1 169 ? 5.778 -1.049 -16.780 1.00 89.25 169 ALA A C 1
ATOM 1379 O O . ALA A 1 169 ? 6.716 -1.309 -16.022 1.00 89.25 169 ALA A O 1
ATOM 1380 N N . HIS A 1 170 ? 4.903 -0.073 -16.523 1.00 87.81 170 HIS A N 1
ATOM 1381 C CA . HIS A 1 170 ? 4.875 0.564 -15.217 1.00 87.81 170 HIS A CA 1
ATOM 1382 C C . HIS A 1 170 ? 4.492 -0.475 -14.169 1.00 87.81 170 HIS A C 1
ATOM 1384 O O . HIS A 1 170 ? 3.565 -1.252 -14.389 1.00 87.81 170 HIS A O 1
ATOM 1390 N N . TYR A 1 171 ? 5.142 -0.422 -13.011 1.00 85.69 171 TYR A N 1
ATOM 1391 C CA . TYR A 1 171 ? 4.822 -1.266 -11.864 1.00 85.69 171 TYR A CA 1
ATOM 1392 C C . TYR A 1 171 ? 3.330 -1.217 -11.509 1.00 85.69 171 TYR A C 1
ATOM 1394 O O . TYR A 1 171 ? 2.727 -2.232 -11.208 1.00 85.69 171 TYR A O 1
ATOM 1402 N N . ILE A 1 172 ? 2.718 -0.037 -11.616 1.00 83.38 172 ILE A N 1
ATOM 1403 C CA . ILE A 1 172 ? 1.298 0.190 -11.322 1.00 83.38 172 ILE A CA 1
ATOM 1404 C C . ILE A 1 172 ? 0.326 -0.364 -12.375 1.00 83.38 172 ILE A C 1
ATOM 1406 O O . ILE A 1 172 ? -0.875 -0.420 -12.129 1.00 83.38 172 ILE A O 1
ATOM 1410 N N . CYS A 1 173 ? 0.818 -0.682 -13.574 1.00 85.12 173 CYS A N 1
ATOM 1411 C CA . CYS A 1 173 ? -0.007 -1.215 -14.655 1.00 85.12 173 CYS A CA 1
ATOM 1412 C C . CYS A 1 173 ? -0.074 -2.745 -14.647 1.00 85.12 173 CYS A C 1
ATOM 1414 O O . CYS A 1 173 ? -0.872 -3.294 -15.405 1.00 85.12 173 CYS A O 1
ATOM 1416 N N . VAL A 1 174 ? 0.790 -3.400 -13.868 1.00 79.56 174 VAL A N 1
ATOM 1417 C CA . VAL A 1 174 ? 0.823 -4.854 -13.661 1.00 79.56 174 VAL A CA 1
ATOM 1418 C C . VAL A 1 174 ? -0.029 -5.192 -12.447 1.00 79.56 174 VAL A C 1
ATOM 1420 O O . VAL A 1 174 ? -0.801 -6.166 -12.557 1.00 79.56 174 VAL A O 1
#

Organism: Bactrocera oleae (NCBI:txid104688)